Protein AF-A0A6G3DCL3-F1 (afdb_monomer)

Mean predicted aligned error: 11.53 Å

Solvent-accessible surface area (backbone atoms only — not comparable to full-atom values): 4026 Å² total; per-residue (Å²): 105,72,71,60,57,51,58,76,48,49,73,68,48,52,60,54,32,58,57,31,51,67,41,88,50,66,66,55,18,50,52,23,50,40,51,53,50,40,72,78,37,74,82,71,59,64,66,68,46,52,53,49,51,51,48,53,55,65,68,59,70,82,75,84,88,90,130

Structure (mmCIF, N/CA/C/O backbone):
data_AF-A0A6G3DCL3-F1
#
_entry.id   AF-A0A6G3DCL3-F1
#
loop_
_atom_site.group_PDB
_atom_site.id
_atom_site.type_symbol
_atom_site.label_atom_id
_atom_site.label_alt_id
_atom_site.label_comp_id
_atom_site.label_asym_id
_atom_site.label_entity_id
_atom_site.label_seq_id
_atom_site.pdbx_PDB_ins_code
_atom_site.Cartn_x
_atom_site.Cartn_y
_atom_site.Cartn_z
_atom_site.occupancy
_atom_site.B_iso_or_equiv
_atom_site.auth_seq_id
_atom_site.auth_comp_id
_atom_site.auth_asym_id
_atom_site.auth_atom_id
_atom_site.pdbx_PDB_model_num
ATOM 1 N N . SER A 1 1 ? 16.500 1.537 -7.179 1.00 58.84 1 SER A N 1
ATOM 2 C CA . SER A 1 1 ? 15.679 2.288 -6.207 1.00 58.84 1 SER A CA 1
ATOM 3 C C . SER A 1 1 ? 14.501 1.421 -5.791 1.00 58.84 1 SER A C 1
ATOM 5 O O . SER A 1 1 ? 14.111 0.563 -6.576 1.00 58.84 1 SER A O 1
ATOM 7 N N . LEU A 1 2 ? 13.932 1.644 -4.599 1.00 61.47 2 LEU A N 1
ATOM 8 C CA . LEU A 1 2 ? 12.726 0.944 -4.122 1.00 61.47 2 LEU A CA 1
ATOM 9 C C . LEU A 1 2 ? 11.573 1.037 -5.140 1.00 61.47 2 LEU A C 1
ATOM 11 O O . LEU A 1 2 ? 10.930 0.037 -5.422 1.00 61.47 2 LEU A O 1
ATOM 15 N N . SER A 1 3 ? 11.399 2.202 -5.776 1.00 58.66 3 SER A N 1
ATOM 16 C CA . SER A 1 3 ? 10.426 2.414 -6.858 1.00 58.66 3 SER A CA 1
ATOM 17 C C . SER A 1 3 ? 10.573 1.415 -8.010 1.00 58.66 3 SER A C 1
ATOM 19 O O . SER A 1 3 ? 9.604 0.780 -8.401 1.00 58.66 3 SER A O 1
ATOM 21 N N . ARG A 1 4 ? 11.797 1.201 -8.512 1.00 65.94 4 ARG A N 1
ATOM 22 C CA . ARG A 1 4 ? 12.056 0.219 -9.580 1.00 65.94 4 ARG A CA 1
ATOM 23 C C . ARG A 1 4 ? 11.901 -1.230 -9.116 1.00 65.94 4 ARG A C 1
ATOM 25 O O . ARG A 1 4 ? 11.545 -2.073 -9.926 1.00 65.94 4 ARG A O 1
ATOM 32 N N . ALA A 1 5 ? 12.165 -1.518 -7.840 1.00 72.50 5 ALA A N 1
ATOM 33 C CA . ALA A 1 5 ? 11.962 -2.853 -7.280 1.00 72.50 5 ALA A CA 1
ATOM 34 C C . ALA A 1 5 ? 10.468 -3.199 -7.160 1.00 72.50 5 ALA A C 1
ATOM 36 O O . ALA A 1 5 ? 10.090 -4.328 -7.438 1.00 72.50 5 ALA A O 1
ATOM 37 N N . LEU A 1 6 ? 9.626 -2.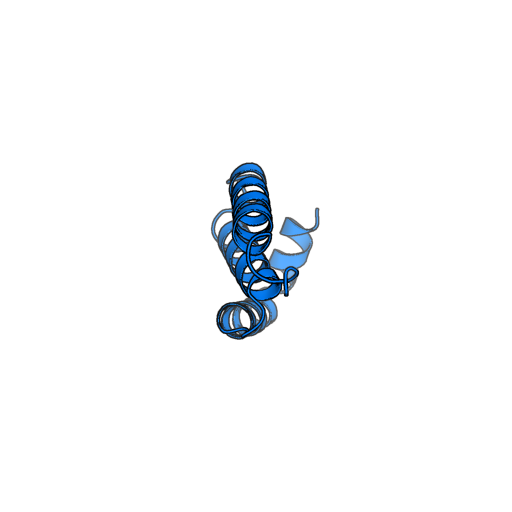220 -6.810 1.00 64.12 6 LEU A N 1
ATOM 38 C CA . LEU A 1 6 ? 8.171 -2.381 -6.743 1.00 64.12 6 LEU A CA 1
ATOM 39 C C . LEU A 1 6 ? 7.533 -2.544 -8.129 1.00 64.12 6 LEU A C 1
ATOM 41 O O . LEU A 1 6 ? 6.651 -3.378 -8.281 1.00 64.12 6 LEU A O 1
ATOM 45 N N . ILE A 1 7 ? 8.018 -1.825 -9.147 1.00 68.25 7 ILE A N 1
ATOM 46 C CA . ILE A 1 7 ? 7.568 -2.001 -10.542 1.00 68.25 7 ILE A CA 1
ATOM 47 C C . ILE A 1 7 ? 7.885 -3.415 -11.055 1.00 68.25 7 ILE A C 1
ATOM 49 O O . ILE A 1 7 ? 7.083 -4.012 -11.758 1.00 68.25 7 ILE A O 1
ATOM 53 N N . ALA A 1 8 ? 9.030 -3.987 -10.673 1.00 69.38 8 ALA A N 1
ATOM 54 C CA . ALA A 1 8 ? 9.419 -5.336 -11.090 1.00 69.38 8 ALA A CA 1
ATOM 55 C C . ALA A 1 8 ? 8.553 -6.464 -10.480 1.00 69.38 8 ALA A C 1
ATOM 57 O O . ALA A 1 8 ? 8.686 -7.612 -10.897 1.00 69.38 8 ALA A O 1
ATOM 58 N N . LEU A 1 9 ? 7.699 -6.149 -9.497 1.00 69.38 9 LEU A N 1
ATOM 59 C CA . LEU A 1 9 ? 6.748 -7.070 -8.855 1.00 69.38 9 LEU A CA 1
ATOM 60 C C . LEU A 1 9 ? 5.325 -6.978 -9.454 1.00 69.38 9 LEU A C 1
ATOM 62 O O . LEU A 1 9 ? 4.470 -7.780 -9.080 1.00 69.38 9 LEU A O 1
ATOM 66 N N . ASP A 1 10 ? 5.110 -6.017 -10.363 1.00 68.50 10 ASP A N 1
ATOM 67 C CA . ASP A 1 10 ? 3.937 -5.784 -11.219 1.00 68.50 10 ASP A CA 1
ATOM 68 C C . ASP A 1 10 ? 2.580 -6.101 -10.549 1.00 68.50 10 ASP A C 1
ATOM 70 O O . ASP A 1 10 ? 2.139 -5.363 -9.665 1.00 68.50 10 ASP A O 1
ATOM 74 N N . GLU A 1 11 ? 1.920 -7.201 -10.908 1.00 67.56 11 GLU A N 1
ATOM 75 C CA . GLU A 1 11 ? 0.544 -7.501 -10.484 1.00 67.56 11 GLU A CA 1
ATOM 76 C C . GLU A 1 11 ? 0.391 -7.792 -8.979 1.00 67.56 11 GLU A C 1
ATOM 78 O O . GLU A 1 11 ? -0.577 -7.357 -8.352 1.00 67.56 11 GLU A O 1
ATOM 83 N N . ALA A 1 12 ? 1.367 -8.464 -8.359 1.00 74.19 12 ALA A N 1
ATOM 84 C CA . ALA A 1 12 ? 1.284 -8.850 -6.945 1.00 74.19 12 ALA A CA 1
ATOM 85 C C . ALA A 1 12 ? 1.339 -7.637 -6.001 1.00 74.19 12 ALA A C 1
ATOM 87 O O . ALA A 1 12 ? 0.832 -7.675 -4.879 1.00 74.19 12 ALA A O 1
ATOM 88 N N . VAL A 1 13 ? 1.960 -6.546 -6.453 1.00 78.75 13 VAL A N 1
ATOM 89 C CA . VAL A 1 13 ? 2.077 -5.307 -5.680 1.00 78.75 13 VAL A CA 1
ATOM 90 C C . VAL A 1 13 ? 0.757 -4.535 -5.658 1.00 78.75 13 VAL A C 1
ATOM 92 O O . VAL A 1 13 ? 0.450 -3.894 -4.653 1.00 78.75 13 VAL A O 1
ATOM 95 N N . VAL A 1 14 ? -0.042 -4.616 -6.725 1.00 80.19 14 VAL A N 1
ATOM 96 C CA . VAL A 1 14 ? -1.303 -3.870 -6.843 1.00 80.19 14 VAL A CA 1
ATOM 97 C C . VAL A 1 14 ? -2.337 -4.383 -5.843 1.00 80.19 14 VAL A C 1
ATOM 99 O O . VAL A 1 14 ? -2.901 -3.580 -5.100 1.00 80.19 14 VAL A O 1
ATOM 102 N N . GLU A 1 15 ? -2.530 -5.701 -5.744 1.00 82.12 15 GLU A N 1
ATOM 103 C CA . GLU A 1 15 ? -3.502 -6.278 -4.802 1.00 82.12 15 GLU A CA 1
ATOM 104 C C . GLU A 1 15 ? -3.135 -6.006 -3.338 1.00 82.12 15 GLU A C 1
ATOM 106 O O . GLU A 1 15 ? -3.992 -5.661 -2.520 1.00 82.12 15 GLU A O 1
ATOM 111 N N . VAL A 1 16 ? -1.844 -6.101 -3.004 1.00 85.62 16 VAL A N 1
ATOM 112 C CA . VAL A 1 16 ? -1.345 -5.810 -1.652 1.00 85.62 16 VAL A CA 1
ATOM 113 C C . VAL A 1 16 ? -1.551 -4.337 -1.300 1.00 85.62 16 VAL A C 1
ATOM 115 O O . VAL A 1 16 ? -1.946 -4.021 -0.174 1.00 85.62 16 VAL A O 1
ATOM 118 N N . LEU A 1 17 ? -1.310 -3.429 -2.249 1.00 85.06 17 LEU A N 1
ATOM 119 C CA . LEU A 1 17 ? -1.524 -2.001 -2.038 1.00 85.06 17 LEU A CA 1
ATOM 120 C C . LEU A 1 17 ? -3.003 -1.672 -1.868 1.00 85.06 17 LEU A C 1
ATOM 122 O O . LEU A 1 17 ? -3.336 -0.952 -0.928 1.00 85.06 17 LEU A O 1
ATOM 126 N N . ASP A 1 18 ? -3.885 -2.215 -2.706 1.00 86.38 18 ASP A N 1
ATOM 127 C CA . ASP A 1 18 ? -5.324 -1.972 -2.586 1.00 86.38 18 ASP A CA 1
ATOM 128 C C . ASP A 1 18 ? -5.867 -2.497 -1.249 1.00 86.38 18 ASP A C 1
ATOM 130 O O . ASP A 1 18 ? -6.558 -1.752 -0.546 1.00 86.38 18 ASP A O 1
ATOM 134 N N . ALA A 1 19 ? -5.456 -3.690 -0.806 1.00 88.25 19 ALA A N 1
ATOM 135 C CA . ALA A 1 19 ? -5.792 -4.181 0.532 1.00 88.25 19 ALA A CA 1
ATOM 136 C C . ALA A 1 19 ? -5.293 -3.226 1.633 1.00 88.25 19 ALA A C 1
ATOM 138 O O . ALA A 1 19 ? -6.055 -2.842 2.527 1.00 88.25 19 ALA A O 1
ATOM 139 N N . ALA A 1 20 ? -4.041 -2.768 1.541 1.00 87.19 20 ALA A N 1
ATOM 140 C CA . ALA A 1 20 ? -3.447 -1.858 2.516 1.00 87.19 20 ALA A CA 1
ATOM 141 C C . ALA A 1 20 ? -4.097 -0.457 2.525 1.00 87.19 20 ALA A C 1
ATOM 143 O O . ALA A 1 20 ? -4.110 0.196 3.571 1.00 87.19 20 ALA A O 1
ATOM 144 N N . THR A 1 21 ? -4.712 0.000 1.424 1.00 87.94 21 THR A N 1
ATOM 145 C CA . THR A 1 21 ? -5.495 1.254 1.432 1.00 87.94 21 THR A CA 1
ATOM 146 C C . THR A 1 21 ? -6.766 1.172 2.280 1.00 87.94 21 THR A C 1
ATOM 148 O O . THR A 1 21 ? -7.285 2.205 2.704 1.00 87.94 21 THR A O 1
ATOM 151 N N . THR A 1 22 ? -7.249 -0.035 2.585 1.00 90.81 22 THR A N 1
ATOM 152 C CA . THR A 1 22 ? -8.424 -0.248 3.446 1.00 90.81 22 THR A CA 1
ATOM 153 C C . THR A 1 22 ? -8.053 -0.514 4.907 1.00 90.81 22 THR A C 1
ATOM 155 O O . THR A 1 22 ? -8.934 -0.718 5.742 1.00 90.81 22 THR A O 1
ATOM 158 N N . ALA A 1 23 ? -6.756 -0.479 5.242 1.00 90.25 23 ALA A N 1
ATOM 159 C CA . ALA A 1 23 ? -6.278 -0.789 6.580 1.00 90.25 23 ALA A CA 1
ATOM 160 C C . ALA A 1 23 ? -6.915 0.129 7.650 1.00 90.25 23 ALA A C 1
ATOM 162 O O . ALA A 1 23 ? -7.036 1.347 7.441 1.00 90.25 23 ALA A O 1
ATOM 163 N N . PRO A 1 24 ? -7.299 -0.433 8.815 1.00 85.44 24 PRO A N 1
ATOM 164 C CA . PRO A 1 24 ? -7.834 0.343 9.932 1.00 85.44 24 PRO A CA 1
ATOM 165 C C . PRO A 1 24 ? -6.769 1.252 10.557 1.00 85.44 24 PRO A C 1
ATOM 167 O O . PRO A 1 24 ? -7.107 2.321 11.063 1.00 85.44 24 PRO A O 1
ATOM 170 N N . ASP A 1 25 ? -5.492 0.867 10.470 1.00 89.56 25 ASP A N 1
ATOM 171 C CA . ASP A 1 25 ? -4.370 1.707 10.877 1.00 89.56 25 ASP A CA 1
ATOM 172 C C . ASP A 1 25 ? -4.181 2.873 9.877 1.00 89.56 25 ASP A C 1
ATOM 174 O O . ASP A 1 25 ? -3.886 2.644 8.695 1.00 89.56 25 ASP A O 1
ATOM 178 N N . PRO A 1 26 ? -4.332 4.135 10.322 1.00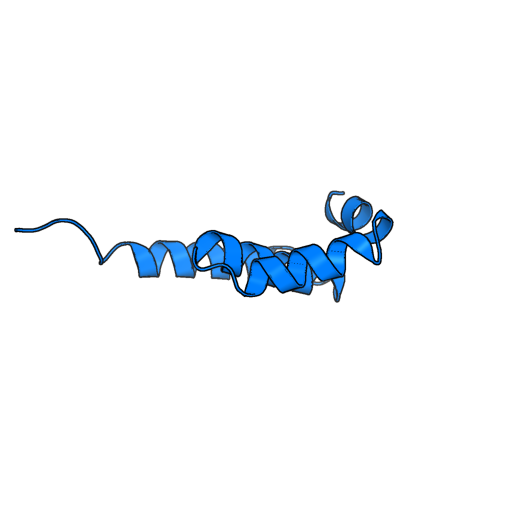 84.00 26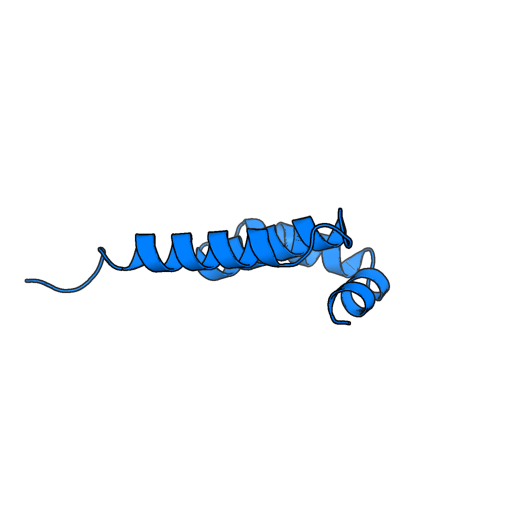 PRO A N 1
ATOM 179 C CA . PRO A 1 26 ? -4.203 5.303 9.457 1.00 84.00 26 PRO A CA 1
ATOM 180 C C . PRO A 1 26 ? -2.785 5.503 8.902 1.00 84.00 26 PRO A C 1
ATOM 182 O O . PRO A 1 26 ? -2.650 6.051 7.806 1.00 84.00 26 PRO A O 1
ATOM 185 N N . ILE A 1 27 ? -1.740 5.054 9.606 1.00 84.06 27 ILE A N 1
ATOM 186 C CA . ILE A 1 27 ? -0.349 5.143 9.141 1.00 84.06 27 ILE A CA 1
ATOM 187 C C . ILE A 1 27 ? -0.128 4.164 7.986 1.00 84.06 27 ILE A C 1
ATOM 189 O O . ILE A 1 27 ? 0.411 4.548 6.946 1.00 84.06 27 ILE A O 1
ATOM 193 N N . VAL A 1 28 ? -0.602 2.923 8.134 1.00 85.06 28 VAL A N 1
ATOM 194 C CA . VAL A 1 28 ? -0.531 1.902 7.074 1.00 85.06 28 VAL A CA 1
ATOM 195 C C . VAL A 1 28 ? -1.282 2.374 5.831 1.00 85.06 28 VAL A C 1
ATOM 197 O O . VAL A 1 28 ? -0.739 2.327 4.725 1.00 85.06 28 VAL A O 1
ATOM 200 N N . ARG A 1 29 ? -2.490 2.919 6.011 1.00 87.62 29 ARG A N 1
ATOM 201 C CA . ARG A 1 29 ? -3.298 3.454 4.910 1.00 87.62 29 ARG A CA 1
ATOM 202 C C . ARG A 1 29 ? -2.610 4.614 4.183 1.00 87.62 29 ARG A C 1
ATOM 204 O O . ARG A 1 29 ? -2.589 4.635 2.953 1.00 87.62 29 ARG A O 1
ATOM 211 N N . ALA A 1 30 ? -2.022 5.561 4.916 1.00 83.19 30 ALA A N 1
ATOM 212 C CA . ALA A 1 30 ? -1.286 6.679 4.321 1.00 83.19 30 ALA A CA 1
ATOM 213 C C . ALA A 1 30 ? -0.072 6.196 3.507 1.00 83.19 30 ALA A C 1
ATOM 215 O O . ALA A 1 30 ? 0.169 6.670 2.395 1.00 83.19 30 ALA A O 1
ATOM 216 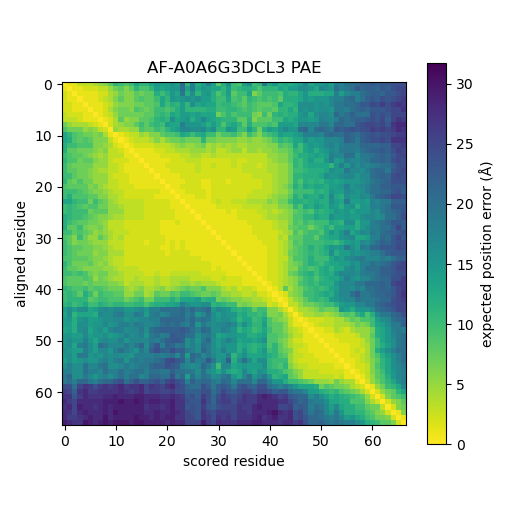N N . HIS A 1 31 ? 0.656 5.204 4.025 1.00 86.12 31 HIS A N 1
ATOM 217 C CA . HIS A 1 31 ? 1.802 4.622 3.335 1.00 86.12 31 HIS A CA 1
ATOM 218 C C . HIS A 1 31 ? 1.402 3.865 2.055 1.00 86.12 31 HIS A C 1
ATOM 220 O O . HIS A 1 31 ? 2.063 3.999 1.020 1.00 86.12 31 HIS A O 1
ATOM 226 N N . ALA A 1 32 ? 0.290 3.124 2.094 1.00 87.50 32 ALA A N 1
ATOM 227 C CA . ALA A 1 32 ? -0.257 2.423 0.934 1.00 87.50 32 ALA A CA 1
ATOM 228 C C . ALA A 1 32 ? -0.640 3.396 -0.193 1.00 87.50 32 ALA A C 1
ATOM 230 O O . ALA A 1 32 ? -0.257 3.198 -1.346 1.00 87.50 32 ALA A O 1
ATOM 231 N N . LEU A 1 33 ? -1.317 4.498 0.143 1.00 84.88 33 LEU A N 1
ATOM 232 C CA . LEU A 1 33 ? -1.704 5.529 -0.825 1.00 84.88 33 LEU A CA 1
ATOM 233 C C . LEU A 1 33 ? -0.490 6.221 -1.456 1.00 84.88 33 LEU A C 1
ATOM 235 O O . LEU A 1 33 ? -0.446 6.398 -2.676 1.00 84.88 33 LEU A O 1
ATOM 239 N N . ALA A 1 34 ? 0.514 6.565 -0.647 1.00 82.31 34 ALA A N 1
ATOM 240 C CA . ALA A 1 34 ? 1.777 7.123 -1.125 1.00 82.31 34 ALA A CA 1
ATOM 241 C C . ALA A 1 34 ? 2.486 6.187 -2.115 1.00 82.31 34 ALA A C 1
ATOM 243 O O . ALA A 1 34 ? 2.950 6.619 -3.171 1.00 82.31 34 ALA A O 1
ATOM 244 N N . THR A 1 35 ? 2.534 4.897 -1.792 1.00 81.69 35 THR A N 1
ATOM 245 C CA . THR A 1 35 ? 3.211 3.892 -2.618 1.00 81.69 35 THR A CA 1
ATOM 246 C C . THR A 1 35 ? 2.440 3.614 -3.908 1.00 81.69 35 THR A C 1
ATOM 248 O O . THR A 1 35 ? 3.047 3.535 -4.974 1.00 81.69 35 THR A O 1
ATOM 251 N N . ARG A 1 36 ? 1.101 3.575 -3.858 1.00 83.94 36 ARG A N 1
ATOM 252 C CA . ARG A 1 36 ? 0.248 3.456 -5.052 1.00 83.94 36 ARG A CA 1
ATOM 253 C C . ARG A 1 36 ? 0.405 4.650 -5.994 1.00 83.94 36 ARG A C 1
ATOM 255 O O . ARG A 1 36 ? 0.443 4.481 -7.210 1.00 83.94 36 ARG A O 1
ATOM 262 N N . ARG A 1 37 ? 0.534 5.861 -5.441 1.00 79.44 37 ARG A N 1
ATOM 263 C CA . ARG A 1 37 ? 0.812 7.084 -6.211 1.00 79.44 37 ARG A CA 1
ATOM 264 C C . ARG A 1 37 ? 2.157 6.984 -6.936 1.00 79.44 37 ARG A C 1
ATOM 266 O O . ARG A 1 37 ? 2.216 7.284 -8.120 1.00 79.44 37 ARG A O 1
ATOM 273 N N . LEU A 1 38 ? 3.191 6.517 -6.238 1.00 76.50 38 LEU A N 1
ATOM 274 C CA . LEU A 1 38 ? 4.537 6.316 -6.779 1.00 76.50 38 LEU A CA 1
ATOM 275 C C . LEU A 1 38 ? 4.592 5.217 -7.856 1.00 76.50 38 LEU A C 1
ATOM 277 O O . LEU A 1 38 ? 5.396 5.302 -8.775 1.00 76.50 38 LEU A O 1
ATOM 281 N N . LEU A 1 39 ? 3.757 4.179 -7.740 1.00 77.44 39 LEU A N 1
ATOM 282 C CA . LEU A 1 39 ? 3.649 3.122 -8.749 1.00 77.44 39 LEU A CA 1
ATOM 283 C C . LEU A 1 39 ? 3.059 3.658 -10.064 1.00 77.44 39 LEU A C 1
ATOM 285 O O . LEU A 1 39 ? 3.556 3.329 -11.135 1.00 77.44 39 LEU A O 1
ATOM 289 N N . HIS A 1 40 ? 2.024 4.499 -9.976 1.00 77.88 40 HIS A N 1
ATOM 290 C CA . HIS A 1 40 ? 1.386 5.120 -11.143 1.00 77.88 40 HIS A CA 1
ATOM 291 C C . HIS A 1 40 ? 2.201 6.261 -11.75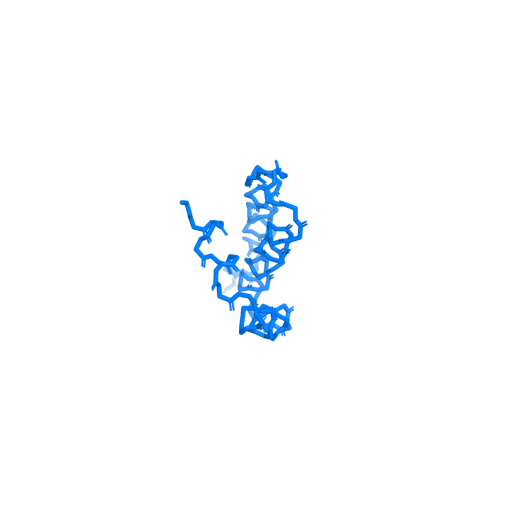9 1.00 77.88 40 HIS A C 1
ATOM 293 O O . HIS A 1 40 ? 2.107 6.491 -12.962 1.00 77.88 40 HIS A O 1
ATOM 299 N N . ASP A 1 41 ? 2.953 6.990 -10.938 1.00 73.12 41 ASP A N 1
ATOM 300 C CA . ASP A 1 41 ? 3.782 8.115 -11.357 1.00 73.12 41 ASP A CA 1
ATOM 301 C C . ASP A 1 41 ? 5.154 8.033 -10.658 1.00 73.12 41 ASP A C 1
ATOM 303 O O . ASP A 1 41 ? 5.360 8.626 -9.591 1.00 73.12 41 ASP A O 1
ATOM 307 N N . PRO A 1 42 ? 6.096 7.251 -11.220 1.00 68.12 42 PRO A N 1
ATOM 308 C CA . PRO A 1 42 ? 7.413 7.035 -10.623 1.00 68.12 42 PRO A CA 1
ATOM 309 C C . PRO A 1 42 ? 8.308 8.282 -10.647 1.00 68.12 42 PRO A C 1
ATOM 311 O O . PRO A 1 42 ? 9.307 8.313 -9.919 1.00 68.12 42 PRO A O 1
ATOM 314 N N . ASP A 1 43 ? 7.941 9.302 -11.429 1.00 67.75 43 ASP A N 1
ATOM 315 C CA . ASP A 1 43 ? 8.660 10.571 -11.554 1.00 67.75 43 ASP A CA 1
ATOM 316 C C . ASP A 1 43 ? 8.096 11.669 -10.631 1.00 67.75 43 ASP A C 1
ATOM 318 O O . ASP A 1 43 ? 8.780 12.666 -10.385 1.00 67.75 43 ASP A O 1
ATOM 322 N N . ALA A 1 44 ? 6.916 11.470 -10.022 1.00 66.44 44 ALA A N 1
ATOM 323 C CA . ALA A 1 44 ? 6.301 12.410 -9.069 1.00 66.44 44 ALA A CA 1
ATOM 324 C C . ALA A 1 44 ? 7.169 12.748 -7.838 1.00 66.44 44 ALA A C 1
ATOM 326 O O . ALA A 1 44 ? 6.910 13.734 -7.143 1.00 66.44 44 ALA A O 1
ATOM 327 N N . GLY A 1 45 ? 8.197 11.946 -7.544 1.00 58.81 45 GLY A N 1
ATOM 328 C CA . GLY A 1 45 ? 9.056 12.108 -6.373 1.00 58.81 45 GLY A CA 1
ATOM 329 C C . GLY A 1 45 ? 8.336 11.852 -5.036 1.00 58.81 45 GLY A C 1
ATOM 330 O O . GLY A 1 45 ? 7.116 11.866 -4.921 1.00 58.81 45 GLY A O 1
ATOM 331 N N . PHE A 1 46 ? 9.103 11.606 -3.969 1.00 5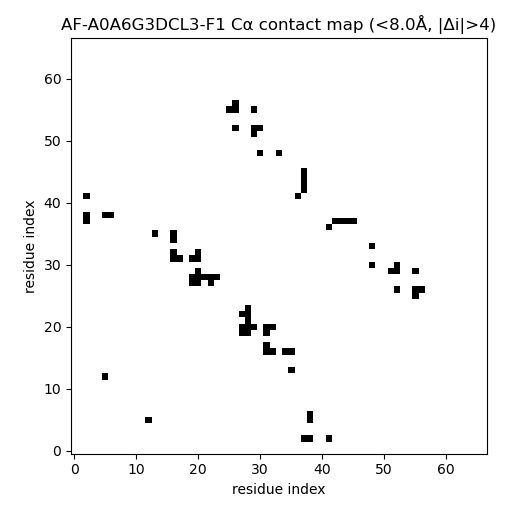9.72 46 PHE A N 1
ATOM 332 C CA . PHE A 1 46 ? 8.564 11.264 -2.638 1.00 59.72 46 PHE A CA 1
ATOM 333 C C . PHE A 1 46 ? 8.090 12.473 -1.810 1.00 59.72 46 PHE A C 1
ATOM 335 O O . PHE A 1 46 ? 7.505 12.294 -0.742 1.00 59.72 46 PHE A O 1
ATOM 342 N N . ALA A 1 47 ? 8.334 13.702 -2.271 1.00 64.25 47 ALA A N 1
ATOM 343 C CA . ALA A 1 47 ? 8.043 14.918 -1.509 1.00 64.25 47 ALA A CA 1
ATOM 344 C C . ALA A 1 47 ? 6.559 15.068 -1.097 1.00 64.25 47 ALA A C 1
ATOM 346 O O . ALA A 1 47 ? 6.314 15.341 0.077 1.00 64.25 47 ALA A O 1
ATOM 347 N N . PRO A 1 48 ? 5.559 14.816 -1.968 1.00 63.81 48 PRO A N 1
ATOM 348 C CA . PRO A 1 48 ? 4.150 14.954 -1.587 1.00 63.81 48 PRO A CA 1
ATOM 349 C C . PRO A 1 48 ? 3.711 13.893 -0.565 1.00 63.81 48 PRO A C 1
ATOM 351 O O . PRO A 1 48 ? 2.944 14.179 0.349 1.00 63.81 48 PRO A O 1
ATOM 354 N N . ALA A 1 49 ? 4.230 12.669 -0.698 1.00 65.81 49 ALA A N 1
ATOM 355 C CA . ALA A 1 49 ? 3.927 11.545 0.187 1.00 65.81 49 ALA A CA 1
ATOM 356 C C . ALA A 1 49 ? 4.478 11.743 1.607 1.00 65.81 49 ALA A C 1
ATOM 358 O O . ALA A 1 49 ? 3.826 11.394 2.590 1.00 65.81 49 ALA A O 1
ATOM 359 N N . VAL A 1 50 ? 5.675 12.320 1.717 1.00 65.75 50 VAL A N 1
ATOM 360 C CA . VAL A 1 50 ? 6.300 12.638 3.006 1.00 65.75 50 VAL A CA 1
ATOM 361 C C . VAL A 1 50 ? 5.543 13.757 3.725 1.00 65.75 50 VAL A C 1
ATOM 363 O O . VAL A 1 50 ? 5.346 13.672 4.936 1.00 65.75 50 VAL A O 1
ATOM 366 N N . GLU A 1 51 ? 5.078 14.777 3.002 1.00 70.88 51 GLU A N 1
ATOM 367 C CA . GLU A 1 51 ? 4.275 15.856 3.593 1.00 70.88 51 GLU A CA 1
ATOM 368 C C . GLU A 1 51 ? 2.902 15.367 4.083 1.00 70.88 51 GLU A C 1
ATOM 370 O O . GLU A 1 51 ? 2.443 15.789 5.145 1.00 70.88 51 GLU A O 1
ATOM 375 N N . GLU A 1 52 ? 2.281 14.412 3.387 1.00 66.62 52 GLU A N 1
ATOM 376 C CA . GLU A 1 52 ? 1.030 13.793 3.841 1.00 66.62 52 GLU A CA 1
ATOM 377 C 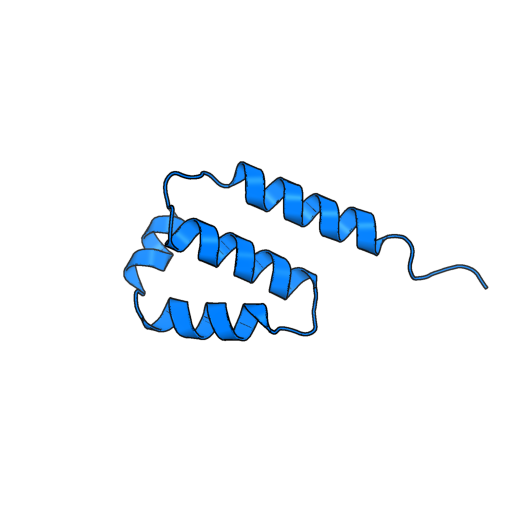C . GLU A 1 52 ? 1.235 12.890 5.069 1.00 66.62 52 GLU A C 1
ATOM 379 O O . GLU A 1 52 ? 0.464 12.953 6.028 1.00 66.62 52 GLU A O 1
ATOM 384 N N . ALA A 1 53 ? 2.324 12.115 5.110 1.00 66.06 53 ALA A N 1
ATOM 385 C CA . ALA A 1 53 ? 2.673 11.313 6.284 1.00 66.06 53 ALA A CA 1
ATOM 386 C C . ALA A 1 53 ? 2.925 12.190 7.525 1.00 66.06 53 ALA A C 1
ATOM 388 O O . ALA A 1 53 ? 2.436 11.884 8.615 1.00 66.06 53 ALA A O 1
ATOM 389 N N . LYS A 1 54 ? 3.626 13.321 7.360 1.00 70.19 54 LYS A N 1
ATOM 390 C CA . LYS A 1 54 ? 3.809 14.313 8.432 1.00 70.19 54 LYS A CA 1
ATOM 391 C C . LYS A 1 54 ? 2.472 14.881 8.900 1.00 70.19 54 LYS A C 1
ATOM 393 O O . LYS A 1 54 ? 2.249 14.974 10.104 1.00 70.19 54 LYS A O 1
ATOM 398 N N . ARG A 1 55 ? 1.564 15.204 7.974 1.00 73.00 55 ARG A N 1
ATOM 399 C CA . ARG A 1 55 ? 0.227 15.724 8.292 1.00 73.00 55 ARG A CA 1
ATOM 400 C C . ARG A 1 55 ? -0.593 14.723 9.110 1.00 73.00 55 ARG A C 1
ATOM 402 O O . ARG A 1 55 ? -1.181 15.121 10.110 1.00 73.00 55 ARG A O 1
ATOM 409 N N . VAL A 1 56 ? -0.598 13.441 8.744 1.00 69.62 56 VAL A N 1
ATOM 410 C CA . VAL A 1 56 ? -1.309 12.387 9.496 1.00 69.62 56 VAL A CA 1
ATOM 411 C C . VAL A 1 56 ? -0.754 12.242 10.916 1.00 69.62 56 VAL A C 1
ATOM 413 O O . VAL A 1 56 ? -1.530 12.177 11.868 1.00 69.62 56 VAL A O 1
ATOM 416 N N . VAL A 1 57 ? 0.572 12.270 11.086 1.00 69.12 57 VAL A N 1
ATOM 417 C CA . VAL A 1 57 ? 1.213 12.228 12.414 1.00 69.12 57 VAL A CA 1
ATOM 418 C C . VAL A 1 57 ? 0.877 13.476 13.237 1.00 69.12 57 VAL A C 1
ATOM 420 O O . VAL A 1 57 ? 0.548 13.365 14.417 1.00 69.12 57 VAL A O 1
ATOM 423 N N . SER A 1 58 ? 0.893 14.661 12.624 1.00 74.06 58 SER A N 1
ATOM 424 C CA . SER A 1 58 ? 0.525 15.913 13.295 1.00 74.06 58 SER A CA 1
ATOM 425 C C . SER A 1 58 ? -0.958 15.978 13.675 1.00 74.06 58 SER A C 1
ATOM 427 O O . SER A 1 58 ? -1.289 16.550 14.710 1.00 74.06 58 SER A O 1
ATOM 429 N N . LEU A 1 59 ? -1.846 15.375 12.882 1.00 68.31 59 LEU A N 1
ATOM 430 C CA . LEU A 1 59 ? -3.284 15.306 13.165 1.00 68.31 59 LEU A CA 1
ATOM 431 C C . LEU A 1 59 ? -3.649 14.188 14.163 1.00 68.31 59 LEU A C 1
ATOM 433 O O . LEU A 1 59 ? -4.685 14.273 14.816 1.00 68.31 59 LEU A O 1
ATOM 437 N N . GLY A 1 60 ? -2.803 13.163 14.321 1.00 55.28 60 GLY A N 1
ATOM 438 C CA . GLY A 1 60 ? -2.966 12.080 15.303 1.00 55.28 60 GLY A CA 1
ATOM 439 C C . GLY A 1 60 ? -2.453 12.400 16.717 1.00 55.28 60 GLY A C 1
ATOM 440 O O . GLY A 1 60 ? -2.722 11.645 17.649 1.00 55.28 60 GLY A O 1
ATOM 441 N N . GLY A 1 61 ? -1.749 13.521 16.908 1.00 53.19 61 GLY A N 1
ATOM 442 C CA . GLY A 1 61 ? -1.150 13.924 18.190 1.00 53.19 61 GLY A CA 1
ATOM 443 C C . GLY A 1 61 ? -2.101 14.552 19.221 1.00 53.19 61 GLY A C 1
ATOM 444 O O . GLY A 1 61 ? -1.651 14.926 20.300 1.00 53.19 61 GLY A O 1
ATOM 445 N N . SER A 1 62 ? -3.401 14.685 18.934 1.00 54.34 62 SER A N 1
ATOM 446 C CA . SER A 1 62 ? -4.379 15.335 19.834 1.00 54.34 62 SER A CA 1
ATOM 447 C C . SER A 1 62 ? -5.400 14.375 20.462 1.00 54.34 62 SER A C 1
ATOM 449 O O . SER A 1 62 ? -6.474 14.808 20.873 1.00 54.34 62 SER A O 1
ATOM 451 N N . GLY A 1 63 ? -5.095 13.074 20.531 1.00 54.34 63 GLY A N 1
ATOM 452 C CA . GLY A 1 63 ? -6.084 12.043 20.873 1.00 54.34 63 GLY A CA 1
ATOM 453 C C . GLY A 1 63 ? -5.845 11.184 22.118 1.00 54.34 63 GLY A C 1
ATOM 454 O O . GLY A 1 63 ? -6.694 10.342 22.398 1.00 54.34 63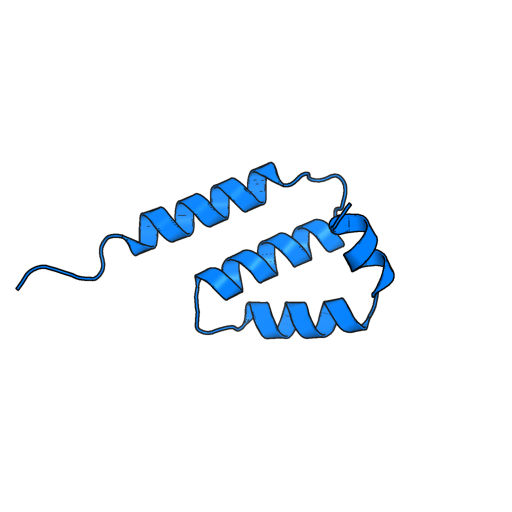 GLY A O 1
ATOM 455 N N . HIS A 1 64 ? -4.746 11.327 22.871 1.00 53.16 64 HIS A N 1
ATOM 456 C CA . HIS A 1 64 ? -4.571 10.518 24.085 1.00 53.16 64 HIS A CA 1
ATOM 457 C C . HIS A 1 64 ? -3.668 11.171 25.140 1.00 53.16 64 HIS A C 1
ATOM 459 O O . HIS A 1 64 ? -2.459 11.268 24.954 1.00 53.16 64 HIS A O 1
ATOM 465 N N . GLY A 1 65 ? -4.265 11.563 26.270 1.00 47.62 65 GLY A N 1
ATOM 466 C CA . GLY A 1 65 ? -3.550 11.887 27.508 1.00 47.62 65 GLY A CA 1
ATOM 467 C C . GLY A 1 65 ? -4.048 13.159 28.187 1.00 47.62 65 GLY A C 1
ATOM 468 O O . GLY A 1 65 ? -3.557 14.244 27.894 1.00 47.62 65 GLY A O 1
ATOM 469 N N . GLY A 1 66 ? -4.995 13.030 29.123 1.00 46.06 66 GLY A N 1
ATOM 470 C CA . GLY A 1 66 ? -5.345 14.147 30.001 1.00 46.06 66 GLY A CA 1
ATOM 471 C C . GLY A 1 66 ? -6.659 14.036 30.769 1.00 46.06 66 GLY A C 1
ATOM 472 O O . GLY A 1 66 ? -7.426 14.994 30.724 1.00 46.06 66 GLY A O 1
ATOM 473 N N . ARG A 1 67 ? -6.918 12.920 31.463 1.00 41.75 67 ARG A N 1
ATOM 474 C CA . ARG A 1 67 ? -7.713 12.874 32.705 1.00 41.75 67 ARG A CA 1
ATOM 475 C C . ARG A 1 67 ? -7.194 11.764 33.603 1.00 41.75 67 ARG A C 1
ATOM 477 O O . ARG A 1 67 ? -6.873 10.695 33.043 1.00 41.75 67 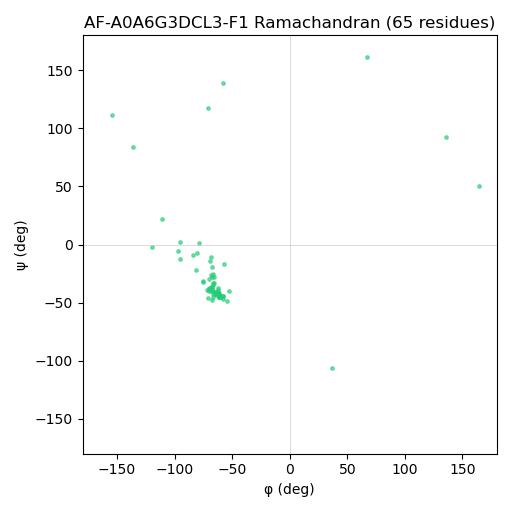ARG A O 1
#

Radius of gyration: 14.06 Å; Cα contacts (8 Å, |Δi|>4): 39; chains: 1; bounding box: 24×25×44 Å

Foldseek 3Di:
DVLVVLVVVPPVSVVVLVVQCPDPDPLSNLVSVLSVVCNVPVPPDSVVSVVVSVVVVVVVVPPDDDD

Secondary structure (DSSP, 8-state):
-HHHHHHTTHHHHHHHHHHHHT-SSHHHHHHHHHHHHHHH-TTS-SHHHHHHHHHHHHHHTTSS---

pLDDT: mean 72.32, std 12.05, range [41.75, 90.81]

Sequence (67 aa):
SLSRALIALDEAVVEVLDAATTAPDPIVRAHALATRRLLHDPDAGFAPAVEEAKRVVSLGGSGHGGR